Protein AF-A0A3S1GEI7-F1 (afdb_monomer_lite)

Foldseek 3Di:
DDDDWDWDWDWAADPPRDIDIDTHDTDPFDADPVGHGPPVRNVVVNVVVVVVVCVVPVVRDDPPDPVPPPCPVVVVVVVVVVVVVVVVPDD

Sequence (91 aa):
HYDCDVYPARCVRLPGNRFRLEIEDKLTLPRTGDGSVDVDAATQLLTDVVERWVREDPGQWMWFHKRWEISGRRRKRQRQTKEIGQISTKP

Secondary structure (DSSP, 8-state):
-----B--EEEEEETTTEEEEEEPPPB---B-TTSSB-HHHHHHHHHHHHHHHHHH-TTTS-TTS-TT--THHHHHHHHHHHHHHHHTT--

Structure (mmCIF, N/CA/C/O backbone):
data_AF-A0A3S1GEI7-F1
#
_entry.id   AF-A0A3S1GEI7-F1
#
loop_
_atom_site.group_PDB
_atom_site.id
_atom_site.type_symbol
_atom_site.label_atom_id
_atom_site.label_alt_id
_atom_site.label_comp_id
_atom_site.label_asym_id
_atom_site.label_entity_id
_atom_site.label_seq_id
_atom_site.pdbx_PDB_ins_code
_atom_site.Cartn_x
_atom_site.Cartn_y
_atom_site.Cartn_z
_atom_site.occupancy
_atom_site.B_iso_or_equiv
_atom_site.auth_seq_id
_atom_site.auth_comp_id
_atom_site.auth_asym_id
_atom_site.auth_atom_id
_atom_site.pdbx_PDB_model_num
ATOM 1 N N . HIS A 1 1 ? 18.368 -8.275 -10.201 1.00 64.44 1 HIS A N 1
ATOM 2 C CA . HIS A 1 1 ? 16.927 -7.969 -10.245 1.00 64.44 1 HIS A CA 1
ATOM 3 C C . HIS A 1 1 ? 16.199 -9.296 -10.121 1.00 64.44 1 HIS A C 1
ATOM 5 O O 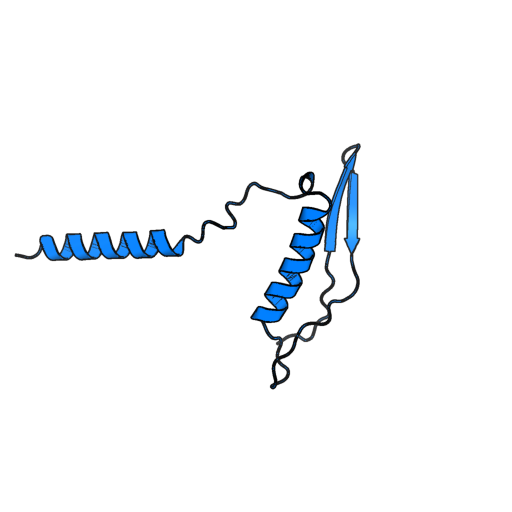. HIS A 1 1 ? 16.535 -10.193 -10.882 1.00 64.44 1 HIS A O 1
ATOM 11 N N . TYR A 1 2 ? 15.322 -9.473 -9.133 1.00 77.31 2 TYR A N 1
ATOM 12 C CA . TYR A 1 2 ? 14.571 -10.724 -8.984 1.00 77.31 2 TYR A CA 1
ATOM 13 C C . TYR A 1 2 ? 13.249 -10.586 -9.734 1.00 77.31 2 TYR A C 1
ATOM 15 O O . TYR A 1 2 ? 12.600 -9.546 -9.629 1.00 77.31 2 TYR A O 1
ATOM 23 N N . ASP A 1 3 ? 12.909 -11.588 -10.537 1.00 84.75 3 ASP A N 1
ATOM 24 C CA . ASP A 1 3 ? 11.638 -11.652 -11.251 1.00 84.75 3 ASP A CA 1
ATOM 25 C C . ASP A 1 3 ? 10.673 -12.493 -10.421 1.00 84.75 3 ASP A C 1
ATOM 27 O O . ASP A 1 3 ? 10.619 -13.715 -10.541 1.00 84.75 3 ASP A O 1
ATOM 31 N N . CYS A 1 4 ? 10.017 -11.840 -9.467 1.00 91.75 4 CYS A N 1
ATOM 32 C CA . CYS A 1 4 ? 9.080 -12.485 -8.565 1.00 91.75 4 CYS A CA 1
ATOM 33 C C . CYS A 1 4 ? 7.694 -11.869 -8.689 1.00 91.75 4 CYS A C 1
ATOM 35 O O . CYS A 1 4 ? 7.524 -10.670 -8.920 1.00 91.75 4 CYS A O 1
ATOM 37 N N . ASP A 1 5 ? 6.698 -12.723 -8.497 1.00 94.62 5 ASP A N 1
ATOM 38 C CA . ASP A 1 5 ? 5.317 -12.295 -8.428 1.00 94.62 5 ASP A CA 1
ATOM 39 C C . ASP A 1 5 ? 5.079 -11.492 -7.149 1.00 94.62 5 ASP A C 1
ATOM 41 O O . ASP A 1 5 ? 5.522 -11.867 -6.061 1.00 94.62 5 ASP A O 1
ATOM 45 N N . VAL A 1 6 ? 4.342 -10.393 -7.287 1.00 96.00 6 VAL A N 1
ATOM 46 C CA . VAL A 1 6 ? 3.960 -9.528 -6.173 1.00 96.00 6 VAL A CA 1
ATOM 47 C C . VAL A 1 6 ? 2.455 -9.609 -6.000 1.00 96.00 6 VAL A C 1
ATOM 49 O O . VAL A 1 6 ? 1.703 -9.207 -6.885 1.00 96.00 6 VAL A O 1
ATOM 52 N N . TYR A 1 7 ? 2.030 -10.117 -4.849 1.00 97.94 7 TYR A N 1
ATOM 53 C CA . TYR A 1 7 ? 0.628 -10.216 -4.460 1.00 97.94 7 TYR A CA 1
ATOM 54 C C . TYR A 1 7 ? 0.351 -9.180 -3.367 1.00 97.94 7 TYR A C 1
ATOM 56 O O . TYR A 1 7 ? 1.022 -9.211 -2.327 1.00 97.94 7 TYR A O 1
ATOM 64 N N . PRO A 1 8 ? -0.595 -8.249 -3.560 1.00 98.25 8 PRO A N 1
ATOM 65 C CA . PRO A 1 8 ? -1.006 -7.351 -2.498 1.00 98.25 8 PRO A CA 1
ATOM 66 C C . PRO A 1 8 ? -1.673 -8.147 -1.383 1.00 98.25 8 PRO A C 1
ATOM 68 O O . PRO A 1 8 ? -2.530 -8.991 -1.633 1.00 98.25 8 PRO A O 1
ATOM 71 N N . ALA A 1 9 ? -1.303 -7.857 -0.141 1.00 98.25 9 ALA A N 1
ATOM 72 C CA . ALA A 1 9 ? -1.934 -8.467 1.015 1.00 98.25 9 ALA A CA 1
ATOM 73 C C . ALA A 1 9 ? -2.237 -7.418 2.083 1.00 98.25 9 ALA A C 1
ATOM 75 O O . ALA A 1 9 ? -1.424 -6.526 2.343 1.00 98.25 9 ALA A O 1
ATOM 76 N N . ARG A 1 10 ? -3.392 -7.555 2.739 1.00 97.88 10 ARG A N 1
ATOM 77 C CA . ARG A 1 10 ? -3.786 -6.729 3.886 1.00 97.88 10 ARG A CA 1
ATOM 78 C C . ARG A 1 10 ? -4.379 -7.568 5.005 1.00 97.88 10 ARG A C 1
ATOM 80 O O . ARG A 1 10 ? -4.974 -8.617 4.781 1.00 97.88 10 ARG A O 1
ATOM 87 N N . CYS A 1 11 ? -4.249 -7.063 6.225 1.00 97.75 11 CYS A N 1
ATOM 88 C CA . CYS A 1 11 ? -4.872 -7.641 7.406 1.00 97.75 11 CYS A CA 1
ATOM 89 C C . CYS A 1 11 ? -6.013 -6.731 7.872 1.00 97.75 11 CYS A C 1
ATOM 91 O O . CYS A 1 11 ? -5.784 -5.564 8.191 1.00 97.75 11 CYS A O 1
ATOM 93 N N . VAL A 1 12 ? -7.231 -7.265 7.911 1.00 97.50 12 VAL A N 1
ATOM 94 C CA . VAL A 1 12 ? -8.444 -6.550 8.322 1.00 97.50 12 VAL A CA 1
ATOM 95 C C . VAL A 1 12 ? -8.794 -6.935 9.755 1.00 97.50 12 VAL A C 1
ATOM 97 O O . VAL A 1 12 ? -8.905 -8.124 10.076 1.00 97.50 12 VAL A O 1
ATOM 100 N N . ARG A 1 13 ? -8.984 -5.937 10.625 1.00 97.06 13 ARG A N 1
ATOM 101 C CA . ARG A 1 13 ? -9.451 -6.148 12.001 1.00 97.06 13 ARG A CA 1
ATOM 102 C C . ARG A 1 13 ? -10.944 -6.428 12.004 1.00 97.06 13 ARG A C 1
ATOM 104 O O . ARG A 1 13 ? -11.727 -5.683 11.418 1.00 97.06 13 ARG A O 1
ATOM 111 N N . LEU A 1 14 ? -11.329 -7.474 12.720 1.00 97.06 14 LEU A N 1
ATOM 112 C CA . LEU A 1 14 ? -12.709 -7.893 12.923 1.00 97.06 14 LEU A CA 1
ATOM 113 C C . LEU A 1 14 ? -13.087 -7.783 14.413 1.00 97.06 14 LEU A C 1
ATOM 115 O O . LEU A 1 14 ? -12.205 -7.806 15.281 1.00 97.06 14 LEU A O 1
ATOM 119 N N . PRO A 1 15 ? -14.390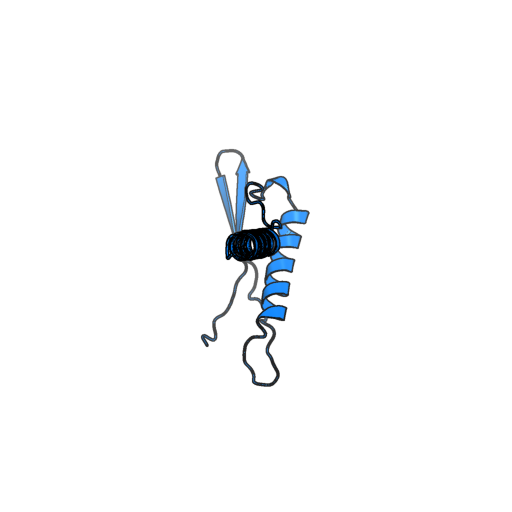 -7.712 14.742 1.00 96.62 15 PRO A N 1
ATOM 120 C CA . PRO A 1 15 ? -14.856 -7.781 16.123 1.00 96.62 15 PRO A CA 1
ATOM 121 C C . PRO A 1 15 ? -14.356 -9.031 16.860 1.00 96.62 15 PRO A C 1
ATOM 123 O O . PRO A 1 15 ? -14.090 -10.072 16.257 1.00 96.62 15 PRO A O 1
ATOM 126 N N . GLY A 1 16 ? -14.249 -8.933 18.186 1.00 97.06 16 GLY A N 1
ATOM 127 C CA . GLY A 1 16 ? -13.847 -10.063 19.027 1.00 97.06 16 GLY A CA 1
ATOM 128 C C . GLY A 1 16 ? -12.367 -10.438 18.908 1.00 97.06 16 GLY A C 1
ATOM 129 O O . GLY A 1 16 ? -12.029 -11.610 19.043 1.00 97.06 16 GLY A O 1
ATOM 130 N N . ASN A 1 17 ? -11.492 -9.459 18.646 1.00 95.88 17 ASN A N 1
ATOM 131 C CA . ASN A 1 17 ? -10.043 -9.661 18.517 1.00 95.88 17 ASN A CA 1
ATOM 132 C C . ASN A 1 17 ? -9.676 -10.688 17.427 1.00 95.88 17 ASN A C 1
ATOM 134 O O . ASN A 1 17 ? -8.814 -11.550 17.604 1.00 95.88 17 ASN A O 1
ATOM 138 N N . ARG A 1 18 ? -10.382 -10.625 16.295 1.00 98.12 18 ARG A N 1
ATOM 139 C CA . ARG A 1 18 ? -10.159 -11.489 15.135 1.00 98.12 18 ARG A CA 1
ATOM 140 C C . ARG A 1 18 ? -9.554 -10.684 13.996 1.00 98.12 18 ARG A C 1
ATOM 142 O O . ARG A 1 18 ? -9.741 -9.475 13.898 1.00 98.12 18 ARG A O 1
ATOM 149 N N . PHE A 1 19 ? -8.849 -11.381 13.116 1.00 97.94 19 PHE A N 1
ATOM 150 C CA . PHE A 1 19 ? -8.181 -10.790 11.967 1.00 97.94 19 PHE A CA 1
ATOM 151 C C . PHE A 1 19 ? -8.432 -11.655 10.738 1.00 97.94 19 PHE A C 1
ATOM 153 O O . PHE A 1 19 ? -8.467 -12.885 10.845 1.00 97.94 19 PHE A O 1
ATOM 160 N N . ARG A 1 20 ? -8.610 -11.016 9.585 1.00 97.94 20 ARG A N 1
ATOM 161 C CA . ARG A 1 20 ? -8.684 -11.682 8.283 1.00 97.94 20 ARG A CA 1
ATOM 162 C C . ARG A 1 20 ? -7.521 -11.215 7.425 1.00 97.94 20 ARG A C 1
ATOM 164 O O . ARG A 1 20 ? -7.331 -10.014 7.265 1.00 97.94 20 ARG A O 1
ATOM 171 N N . LEU A 1 21 ? -6.773 -12.166 6.878 1.00 98.31 21 LEU A N 1
ATOM 172 C CA . LEU A 1 21 ? -5.796 -11.890 5.836 1.00 98.31 21 LEU A CA 1
ATOM 173 C C . LEU A 1 21 ? -6.505 -11.964 4.486 1.00 98.31 21 LEU A C 1
ATOM 175 O O . LEU A 1 21 ? -7.157 -12.962 4.183 1.00 98.31 21 LEU A O 1
ATOM 179 N N . GLU A 1 22 ? -6.380 -10.905 3.706 1.00 97.94 22 GLU A N 1
ATOM 180 C CA . GLU A 1 22 ? -6.855 -10.839 2.330 1.00 97.94 22 GLU A CA 1
ATOM 181 C C . GLU A 1 22 ? -5.624 -10.732 1.435 1.00 97.94 22 GLU A C 1
ATOM 183 O O . GLU A 1 22 ? -4.758 -9.890 1.679 1.00 97.94 22 GLU A O 1
ATOM 188 N N . ILE A 1 23 ? -5.533 -11.620 0.448 1.00 98.31 23 ILE A N 1
ATOM 189 C CA . ILE A 1 23 ? -4.483 -11.634 -0.570 1.00 98.31 23 ILE A CA 1
ATOM 190 C C . ILE A 1 23 ? -5.199 -11.453 -1.902 1.00 98.31 23 ILE A C 1
ATOM 192 O O . ILE A 1 23 ? -6.128 -12.200 -2.206 1.00 98.31 23 ILE A O 1
ATOM 196 N N . GLU A 1 24 ? -4.803 -10.433 -2.646 1.00 97.75 24 GLU A N 1
ATOM 197 C CA . GLU A 1 24 ? -5.337 -10.144 -3.972 1.00 97.75 24 GLU A CA 1
ATOM 198 C C . GLU A 1 24 ? -4.486 -10.807 -5.053 1.00 97.75 24 GLU A C 1
ATOM 200 O O . GLU A 1 24 ? -3.397 -11.315 -4.780 1.00 97.75 24 GLU A O 1
ATOM 205 N N . ASP A 1 25 ? -4.984 -10.789 -6.288 1.00 97.94 25 ASP A N 1
ATOM 206 C CA . ASP A 1 25 ? -4.273 -11.338 -7.437 1.00 97.94 25 ASP A CA 1
ATOM 207 C C . ASP A 1 25 ? -2.912 -10.664 -7.665 1.00 97.94 25 ASP A C 1
ATOM 209 O O . ASP A 1 25 ? -2.650 -9.528 -7.256 1.00 97.94 25 ASP A O 1
ATOM 213 N N . LYS A 1 26 ? -2.039 -11.385 -8.373 1.00 97.19 26 LYS A N 1
ATOM 214 C CA . LYS A 1 26 ? -0.718 -10.905 -8.779 1.00 97.19 26 LYS A CA 1
ATOM 215 C C . LYS A 1 26 ? -0.828 -9.557 -9.496 1.00 97.19 26 LYS A C 1
ATOM 217 O O . LYS A 1 26 ? -1.522 -9.428 -10.505 1.00 97.19 26 LYS A O 1
ATOM 222 N N . LEU A 1 27 ? -0.018 -8.593 -9.067 1.00 96.56 27 LEU A N 1
ATOM 223 C CA . LEU A 1 27 ? 0.188 -7.360 -9.814 1.00 96.56 27 LEU A CA 1
ATOM 224 C C . LEU A 1 27 ? 1.028 -7.611 -11.067 1.00 96.56 27 LEU A C 1
ATOM 226 O O . LEU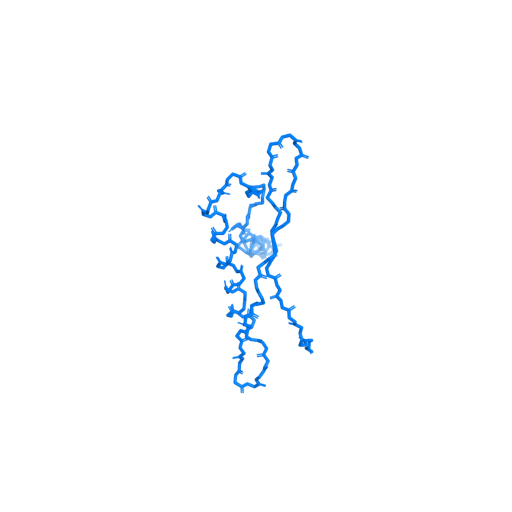 A 1 27 ? 2.093 -8.232 -11.029 1.00 96.56 27 LEU A O 1
ATOM 230 N N . THR A 1 28 ? 0.584 -7.031 -12.178 1.00 96.12 28 THR A N 1
ATOM 231 C CA . THR A 1 28 ? 1.428 -6.887 -13.364 1.00 96.12 28 THR A CA 1
ATOM 232 C C . THR A 1 28 ? 2.317 -5.666 -13.167 1.00 96.12 28 THR A C 1
ATOM 234 O O . THR A 1 28 ? 1.857 -4.533 -13.294 1.00 96.12 28 THR A O 1
ATOM 237 N N . LEU A 1 29 ? 3.582 -5.892 -12.805 1.00 95.50 29 LEU A N 1
ATOM 238 C CA . LEU A 1 29 ? 4.524 -4.802 -12.558 1.00 95.50 29 LEU A CA 1
ATOM 239 C C . LEU A 1 29 ? 4.911 -4.101 -13.870 1.00 95.50 29 LEU A C 1
ATOM 241 O O . LEU A 1 29 ? 5.365 -4.786 -14.795 1.00 95.50 29 LEU A O 1
ATOM 245 N N . PRO A 1 30 ? 4.798 -2.761 -13.943 1.00 96.00 30 PRO A N 1
ATOM 246 C CA . PRO A 1 30 ? 5.276 -1.989 -15.082 1.00 96.00 30 PRO A CA 1
ATOM 247 C C . PRO A 1 30 ? 6.768 -2.223 -15.337 1.00 96.00 30 PRO A C 1
ATOM 249 O O . PRO A 1 30 ? 7.561 -2.358 -14.400 1.00 96.00 30 PRO A O 1
ATOM 252 N N . ARG A 1 31 ? 7.148 -2.275 -16.616 1.00 94.62 31 ARG A N 1
ATOM 253 C CA . ARG A 1 31 ? 8.531 -2.468 -17.057 1.00 94.62 31 ARG A CA 1
ATOM 254 C C . ARG A 1 31 ? 8.984 -1.301 -17.926 1.00 94.62 31 ARG A C 1
ATOM 256 O O . ARG A 1 31 ? 8.199 -0.767 -18.706 1.00 94.62 31 ARG A O 1
ATOM 263 N N . THR A 1 32 ? 10.250 -0.939 -17.808 1.00 94.62 32 THR A N 1
ATOM 264 C CA . THR A 1 32 ? 10.937 0.017 -18.682 1.00 94.62 32 THR A CA 1
ATOM 265 C C . THR A 1 32 ? 11.255 -0.614 -20.042 1.00 94.62 32 THR A C 1
ATOM 267 O O . THR A 1 32 ? 11.129 -1.824 -20.240 1.00 94.62 32 THR A O 1
ATOM 270 N N . GLY A 1 33 ? 11.716 0.200 -20.999 1.00 93.69 33 GLY A N 1
ATOM 271 C CA . GLY A 1 33 ? 12.072 -0.271 -22.346 1.00 93.69 33 GLY A CA 1
ATOM 272 C C . GLY A 1 33 ? 13.217 -1.294 -22.395 1.00 93.69 33 GLY A C 1
ATOM 273 O O . GLY A 1 33 ? 13.327 -2.029 -23.370 1.00 93.69 33 GLY A O 1
ATOM 274 N N . ASP A 1 34 ? 14.042 -1.374 -21.348 1.00 93.00 34 ASP A N 1
ATOM 275 C CA . ASP A 1 34 ? 15.100 -2.382 -21.188 1.00 93.00 34 ASP A CA 1
ATOM 276 C C . ASP A 1 34 ? 14.634 -3.646 -20.432 1.00 93.00 34 ASP A C 1
ATOM 278 O O . ASP A 1 34 ? 15.432 -4.545 -20.168 1.00 93.00 34 ASP A O 1
ATOM 282 N N . GLY A 1 35 ? 13.343 -3.733 -20.087 1.00 89.88 35 GLY A N 1
ATOM 283 C CA . GLY A 1 35 ? 12.725 -4.884 -19.423 1.00 89.88 35 GLY A CA 1
ATOM 284 C C . GLY A 1 35 ? 12.907 -4.937 -17.901 1.00 89.88 35 GLY A C 1
ATOM 285 O O . GLY A 1 35 ? 12.395 -5.862 -17.256 1.00 89.88 35 GLY A O 1
ATOM 286 N N . SER A 1 36 ? 13.596 -3.965 -17.295 1.00 92.31 36 SER A N 1
ATOM 287 C CA . SER A 1 36 ? 13.649 -3.839 -15.833 1.00 92.31 36 SER A CA 1
ATOM 288 C C . SER A 1 36 ? 12.318 -3.325 -15.265 1.00 92.31 36 SER A C 1
ATOM 290 O O . SER A 1 36 ? 11.451 -2.872 -16.010 1.00 92.31 36 SER A O 1
ATOM 292 N N . VAL A 1 37 ? 12.076 -3.486 -13.958 1.00 93.81 37 VAL A N 1
ATOM 293 C CA . VAL A 1 37 ? 10.864 -2.915 -13.343 1.00 93.81 37 VAL A CA 1
ATOM 294 C C . VAL A 1 37 ? 10.990 -1.403 -13.312 1.00 93.81 37 VAL A C 1
ATOM 296 O O . VAL A 1 37 ? 11.973 -0.870 -12.801 1.00 93.81 37 VAL A O 1
ATOM 299 N N . ASP A 1 38 ? 9.964 -0.724 -13.815 1.00 95.56 38 ASP A N 1
ATOM 300 C CA . ASP A 1 38 ? 9.833 0.714 -13.640 1.00 95.56 38 ASP A CA 1
ATOM 301 C C . ASP A 1 38 ? 9.475 0.985 -12.176 1.00 95.56 38 ASP A C 1
ATOM 303 O O . ASP A 1 38 ? 8.353 0.741 -11.729 1.00 95.56 38 ASP A O 1
ATOM 307 N N . VAL A 1 39 ? 10.474 1.422 -11.410 1.00 94.50 39 VAL A N 1
ATOM 308 C CA . VAL A 1 39 ? 10.368 1.596 -9.958 1.00 94.50 39 VAL A CA 1
ATOM 309 C C . VAL A 1 39 ? 9.341 2.661 -9.596 1.00 94.50 39 VAL A C 1
ATOM 311 O O . VAL A 1 39 ? 8.583 2.465 -8.644 1.00 94.50 39 VAL A O 1
ATOM 314 N N . ASP A 1 40 ? 9.287 3.763 -10.339 1.00 96.94 40 ASP A N 1
ATOM 315 C CA . ASP A 1 40 ? 8.385 4.871 -10.032 1.00 96.94 40 ASP A CA 1
ATOM 316 C C . ASP A 1 40 ? 6.941 4.467 -10.341 1.00 96.94 40 ASP A C 1
ATOM 318 O O . ASP A 1 40 ? 6.060 4.602 -9.485 1.00 96.94 40 ASP A O 1
ATOM 322 N N . ALA A 1 41 ? 6.707 3.863 -11.510 1.00 97.12 41 ALA A N 1
ATOM 323 C CA . ALA A 1 41 ? 5.386 3.370 -11.888 1.00 97.12 41 ALA A CA 1
ATOM 324 C C . ALA A 1 41 ? 4.909 2.228 -10.973 1.00 97.12 41 ALA A C 1
ATOM 326 O O . ALA A 1 41 ? 3.747 2.205 -10.561 1.00 97.12 41 ALA A O 1
ATOM 327 N N . ALA A 1 42 ? 5.794 1.301 -10.594 1.00 96.62 42 ALA A N 1
ATOM 328 C CA . ALA A 1 42 ? 5.466 0.232 -9.652 1.00 96.62 42 ALA A CA 1
ATOM 329 C C . ALA A 1 42 ? 5.169 0.774 -8.245 1.00 96.62 42 ALA A C 1
ATOM 331 O O . ALA A 1 42 ? 4.250 0.297 -7.577 1.00 96.62 42 ALA A O 1
ATOM 332 N N . THR A 1 43 ? 5.909 1.790 -7.793 1.00 96.75 43 THR A N 1
ATOM 333 C CA . THR A 1 43 ? 5.657 2.448 -6.503 1.00 96.75 43 THR A CA 1
ATOM 334 C C . THR A 1 43 ? 4.295 3.131 -6.493 1.00 96.75 43 THR A C 1
ATOM 336 O O . THR A 1 43 ? 3.569 3.028 -5.498 1.00 96.75 43 THR A O 1
ATOM 339 N N . GLN A 1 44 ? 3.923 3.790 -7.593 1.00 98.19 44 GLN A N 1
ATOM 340 C CA . GLN A 1 44 ? 2.597 4.382 -7.737 1.00 98.19 44 GLN A CA 1
ATOM 341 C C . GLN A 1 44 ? 1.512 3.302 -7.697 1.00 98.19 44 GLN A C 1
ATOM 343 O O . GLN A 1 44 ? 0.618 3.399 -6.865 1.00 98.19 44 GLN A O 1
ATOM 348 N N . LEU A 1 45 ? 1.654 2.224 -8.478 1.00 98.19 45 LEU A N 1
ATOM 349 C CA . LEU A 1 45 ? 0.703 1.105 -8.498 1.00 98.19 45 LEU A CA 1
ATOM 350 C C . LEU A 1 45 ? 0.462 0.518 -7.097 1.00 98.19 45 LEU A C 1
ATOM 352 O O . LEU A 1 45 ? -0.676 0.298 -6.688 1.00 98.19 45 LEU A O 1
ATOM 356 N N . LEU A 1 46 ? 1.531 0.282 -6.333 1.00 97.81 46 LEU A N 1
ATOM 357 C CA . LEU A 1 46 ? 1.427 -0.216 -4.957 1.00 97.81 46 LEU A CA 1
ATOM 358 C C . LEU A 1 46 ? 0.759 0.804 -4.025 1.00 97.81 46 LEU A C 1
ATOM 360 O O . LEU A 1 46 ? 0.009 0.428 -3.123 1.00 97.81 46 LEU A O 1
ATOM 364 N N . THR A 1 47 ? 1.027 2.092 -4.235 1.00 97.62 47 THR A N 1
ATOM 365 C CA . THR A 1 47 ? 0.394 3.170 -3.469 1.00 97.62 47 THR A CA 1
ATOM 366 C C . THR A 1 47 ? -1.096 3.259 -3.778 1.00 97.62 47 THR A C 1
ATOM 368 O O . THR A 1 47 ? -1.877 3.370 -2.837 1.00 97.62 47 THR A O 1
ATOM 371 N N . ASP A 1 48 ? -1.505 3.103 -5.036 1.00 98.44 48 ASP A N 1
ATOM 372 C CA . ASP A 1 48 ? -2.909 3.113 -5.459 1.00 98.44 48 ASP A CA 1
ATOM 373 C C . ASP A 1 48 ? -3.710 1.985 -4.790 1.00 98.44 48 ASP A C 1
ATOM 375 O O . ASP A 1 48 ? -4.834 2.198 -4.330 1.00 98.44 48 ASP A O 1
ATOM 379 N N . VAL A 1 49 ? -3.113 0.794 -4.656 1.00 98.38 49 VAL A N 1
ATOM 380 C CA . VAL A 1 49 ? -3.721 -0.328 -3.920 1.00 98.38 49 VAL A CA 1
ATOM 381 C C . VAL A 1 49 ? -3.951 0.040 -2.452 1.00 98.38 49 VAL A C 1
ATOM 383 O O . VAL A 1 49 ? -5.051 -0.143 -1.927 1.00 98.38 49 VAL A O 1
ATOM 386 N N . VAL A 1 50 ? -2.940 0.612 -1.792 1.00 97.44 50 VAL A N 1
ATOM 387 C CA . VAL A 1 50 ? -3.066 1.067 -0.400 1.00 97.44 50 VAL A CA 1
ATOM 388 C C . VAL A 1 50 ? -4.109 2.178 -0.279 1.00 97.44 50 VAL A C 1
ATOM 390 O O . VAL A 1 50 ? -4.924 2.140 0.640 1.00 97.44 50 VAL A O 1
ATOM 393 N N . GLU A 1 51 ? -4.121 3.149 -1.192 1.00 98.25 51 GLU A N 1
ATOM 394 C CA . GLU A 1 51 ? -5.107 4.230 -1.202 1.00 98.25 51 GLU A CA 1
ATOM 395 C C . GLU A 1 51 ? -6.529 3.701 -1.322 1.00 98.25 51 GLU A C 1
ATOM 397 O O . GLU A 1 51 ? -7.405 4.151 -0.580 1.00 98.25 51 GLU A O 1
ATOM 402 N N . ARG A 1 52 ? -6.763 2.730 -2.210 1.00 98.31 52 ARG A N 1
ATOM 403 C CA . ARG A 1 52 ? -8.066 2.080 -2.337 1.00 98.31 52 ARG A CA 1
ATOM 404 C C . ARG A 1 52 ? -8.491 1.459 -1.009 1.00 98.31 52 ARG A C 1
ATOM 406 O O . ARG A 1 52 ? -9.573 1.776 -0.524 1.00 98.31 52 ARG A O 1
ATOM 413 N N . TRP A 1 53 ? -7.634 0.660 -0.375 1.00 98.25 53 TRP A N 1
ATOM 414 C CA . TRP A 1 53 ? -7.954 0.039 0.915 1.00 98.25 53 TRP A CA 1
ATOM 415 C C . TRP A 1 53 ? -8.221 1.061 2.026 1.00 98.25 53 TRP A C 1
ATOM 417 O O . TRP A 1 53 ? -9.127 0.870 2.835 1.00 98.25 53 TRP A O 1
ATOM 427 N N . VAL A 1 54 ? -7.458 2.156 2.064 1.00 97.69 54 VAL A N 1
ATOM 428 C CA . VAL A 1 54 ? -7.659 3.237 3.041 1.00 97.69 54 VAL A CA 1
ATOM 429 C C . VAL A 1 54 ? -8.977 3.974 2.794 1.00 97.69 54 VAL A C 1
ATOM 431 O O . VAL A 1 54 ? -9.627 4.375 3.754 1.00 97.69 54 VAL A O 1
ATOM 434 N N . ARG A 1 55 ? -9.394 4.161 1.536 1.00 98.31 55 ARG A N 1
ATOM 435 C CA . ARG A 1 55 ? -10.687 4.786 1.201 1.00 98.31 55 ARG A CA 1
ATOM 436 C C . ARG A 1 55 ? -11.873 3.864 1.488 1.00 98.31 55 ARG A C 1
ATOM 438 O O . ARG A 1 55 ? -12.930 4.373 1.845 1.00 98.31 55 ARG A O 1
ATOM 445 N N . GLU A 1 56 ? -11.701 2.550 1.342 1.00 97.75 56 GLU A N 1
ATOM 446 C CA . GLU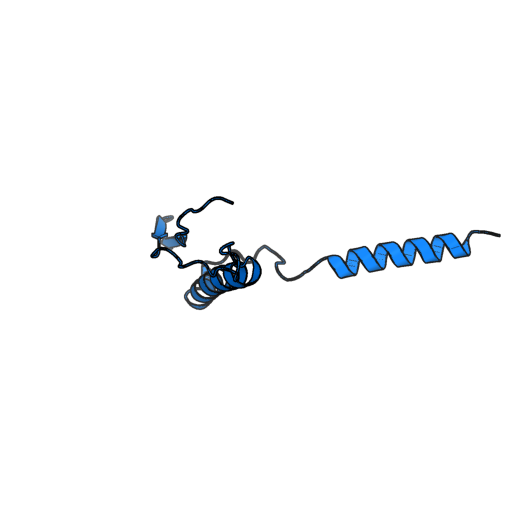 A 1 56 ? -12.722 1.542 1.661 1.00 97.75 56 GLU A CA 1
ATOM 447 C C . GLU A 1 56 ? -13.051 1.508 3.165 1.00 97.75 56 GLU A C 1
ATOM 449 O O . GLU A 1 56 ? -14.224 1.540 3.532 1.00 97.75 56 GLU A O 1
ATOM 454 N N . ASP A 1 57 ? -12.037 1.471 4.037 1.00 97.25 57 ASP A N 1
ATOM 455 C CA . ASP A 1 57 ? -12.217 1.526 5.496 1.00 97.25 57 ASP A CA 1
ATOM 456 C C . ASP A 1 57 ? -11.057 2.299 6.164 1.00 97.25 57 ASP A C 1
ATOM 458 O O . ASP A 1 57 ? -10.056 1.708 6.597 1.00 97.25 57 ASP A O 1
ATOM 462 N N . PRO A 1 58 ? -11.164 3.636 6.291 1.00 97.12 58 PRO A N 1
ATOM 463 C CA . PRO A 1 58 ? -10.094 4.463 6.852 1.00 97.12 58 PRO A CA 1
ATOM 464 C C . PRO A 1 58 ? -9.824 4.164 8.331 1.00 97.12 58 PRO A C 1
ATOM 466 O O . PRO A 1 58 ? -8.746 4.492 8.838 1.00 97.12 58 PRO A O 1
ATOM 469 N N . GLY A 1 59 ? -10.772 3.525 9.026 1.00 96.50 59 GLY A N 1
ATOM 470 C CA . GLY A 1 59 ? -10.626 3.096 10.412 1.00 96.50 59 GLY A CA 1
ATOM 471 C C . GLY A 1 59 ? -9.655 1.928 10.582 1.00 96.50 59 GLY A C 1
ATOM 472 O O . GLY A 1 59 ? -9.132 1.742 11.682 1.00 96.50 59 GLY A O 1
ATOM 473 N N . GLN A 1 60 ? -9.359 1.164 9.523 1.00 96.69 60 GLN A N 1
ATOM 474 C CA . GLN A 1 60 ? -8.387 0.058 9.559 1.00 96.69 60 GLN A CA 1
ATOM 475 C C . GLN A 1 60 ? -6.939 0.546 9.529 1.00 96.69 60 GLN A C 1
ATOM 477 O O . GLN A 1 60 ? -6.050 -0.120 10.071 1.00 96.69 60 GLN A O 1
ATOM 482 N N . TRP A 1 61 ? -6.686 1.718 8.948 1.00 95.94 61 TRP A N 1
ATOM 483 C CA . TRP A 1 61 ? -5.334 2.228 8.760 1.00 95.94 61 TRP A CA 1
ATOM 484 C C . TRP A 1 61 ? -4.704 2.741 10.063 1.00 95.94 61 TRP A C 1
ATOM 486 O O . TRP A 1 61 ? -5.356 3.346 10.913 1.00 95.94 61 TRP A O 1
ATOM 496 N N . MET A 1 62 ? -3.401 2.509 10.225 1.00 93.12 62 MET A N 1
ATOM 497 C CA . MET A 1 62 ? -2.637 2.998 11.374 1.00 93.12 62 MET A CA 1
ATOM 498 C C . MET A 1 62 ? -2.106 4.412 11.105 1.00 93.12 62 MET A C 1
ATOM 500 O O . MET A 1 62 ? -1.060 4.602 10.486 1.00 93.12 62 MET A O 1
ATOM 504 N N . TRP A 1 63 ? -2.815 5.421 11.612 1.00 93.12 63 TRP A N 1
ATOM 505 C CA . TRP A 1 63 ? -2.525 6.846 11.388 1.00 93.12 63 TRP A CA 1
ATOM 506 C C . TRP A 1 63 ? -1.371 7.428 12.227 1.00 93.12 63 TRP A C 1
ATOM 508 O O . TRP A 1 63 ? -1.138 8.633 12.202 1.00 93.12 63 TRP A O 1
ATOM 518 N N . PHE A 1 64 ? -0.619 6.604 12.963 1.00 90.94 64 PHE A N 1
ATOM 519 C CA . PHE A 1 64 ? 0.443 7.079 13.863 1.00 90.94 64 PHE A CA 1
ATOM 520 C C . PHE A 1 64 ? 1.649 7.694 13.141 1.00 90.94 64 PHE A C 1
ATOM 522 O O . PHE A 1 64 ? 2.406 8.466 13.732 1.00 90.94 64 PHE A O 1
ATOM 529 N N . HIS A 1 65 ? 1.854 7.362 11.867 1.00 88.75 65 HIS A N 1
ATOM 530 C CA . HIS A 1 65 ? 2.991 7.863 11.108 1.00 88.75 65 HIS A CA 1
ATOM 531 C C . HIS A 1 65 ? 2.692 9.221 10.475 1.00 88.75 65 HIS A C 1
ATOM 533 O O . HIS A 1 65 ? 1.732 9.385 9.724 1.00 88.75 65 HIS A O 1
ATOM 539 N N . LYS A 1 66 ? 3.611 10.172 10.664 1.00 88.00 66 LYS A N 1
ATOM 540 C CA . LYS A 1 66 ? 3.642 11.440 9.928 1.00 88.00 66 LYS A CA 1
ATOM 541 C C . LYS A 1 66 ? 4.146 11.246 8.491 1.00 88.00 66 LYS A C 1
ATOM 543 O O . LYS A 1 66 ? 5.181 11.784 8.106 1.00 88.00 66 LYS A O 1
ATOM 548 N N . ARG A 1 67 ? 3.431 10.437 7.704 1.00 87.50 67 ARG A N 1
ATOM 549 C CA . ARG A 1 67 ? 3.876 9.916 6.397 1.00 87.50 67 ARG A CA 1
ATOM 550 C C . ARG A 1 67 ? 4.299 11.007 5.406 1.00 87.50 67 ARG A C 1
ATOM 552 O O . ARG A 1 67 ? 5.226 10.797 4.636 1.00 87.50 67 ARG A O 1
ATOM 559 N N . TRP A 1 68 ? 3.656 12.171 5.466 1.00 88.62 68 TRP A N 1
ATOM 560 C CA . TRP A 1 68 ? 3.883 13.282 4.537 1.00 88.62 68 TRP A CA 1
ATOM 561 C C . TRP A 1 68 ? 4.850 14.354 5.058 1.00 88.62 68 TRP A C 1
ATOM 563 O O . TRP A 1 68 ? 5.182 15.289 4.328 1.00 88.62 68 TRP A O 1
ATOM 573 N N . GLU A 1 69 ? 5.356 14.234 6.292 1.00 85.69 69 GLU A N 1
ATOM 574 C CA . GLU A 1 69 ? 6.427 15.110 6.781 1.00 85.69 69 GLU A CA 1
ATOM 575 C C . GLU A 1 69 ? 7.776 14.679 6.178 1.00 85.69 69 GLU A C 1
ATOM 577 O O . GLU A 1 69 ? 8.623 14.056 6.823 1.00 85.69 69 GLU A O 1
ATOM 582 N N . ILE A 1 70 ? 8.005 15.038 4.912 1.00 75.88 70 ILE A N 1
ATOM 583 C CA . ILE A 1 70 ? 9.278 14.795 4.227 1.00 75.88 70 ILE A CA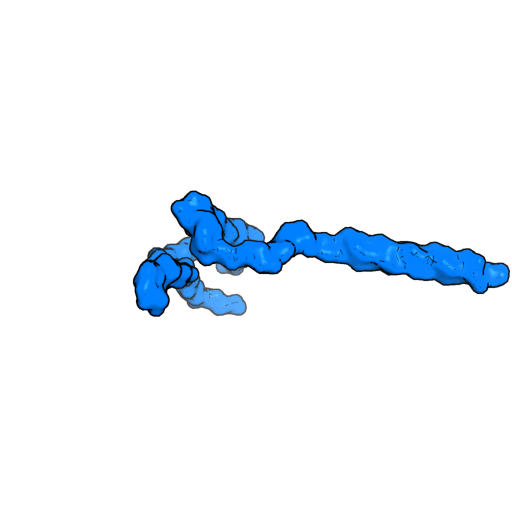 1
ATOM 584 C C . ILE A 1 70 ? 10.338 15.731 4.831 1.00 75.88 70 ILE A C 1
ATOM 586 O O . ILE A 1 70 ? 10.451 16.914 4.499 1.00 75.88 70 ILE A O 1
ATOM 590 N N . SER A 1 71 ? 11.141 15.190 5.749 1.00 64.75 71 SER A N 1
ATOM 591 C CA . SER A 1 71 ? 12.114 15.920 6.584 1.00 64.75 71 SER A CA 1
ATOM 592 C C . SER A 1 71 ? 13.267 16.615 5.829 1.00 64.75 71 SER A C 1
ATOM 594 O O . SER A 1 71 ? 14.094 17.300 6.444 1.00 64.75 71 SER A O 1
ATOM 596 N N . GLY A 1 72 ? 13.315 16.523 4.496 1.00 61.31 72 GLY A N 1
ATOM 597 C CA . GLY A 1 72 ? 14.364 17.113 3.656 1.00 61.31 72 GLY A CA 1
ATOM 598 C C . GLY A 1 72 ? 14.496 18.635 3.795 1.00 61.31 72 GLY A C 1
ATOM 599 O O . GLY A 1 72 ? 15.615 19.158 3.829 1.00 61.31 72 GLY A O 1
ATOM 600 N N . ARG A 1 73 ? 13.380 19.360 3.973 1.00 59.41 73 ARG A N 1
ATOM 601 C CA . ARG A 1 73 ? 13.403 20.823 4.186 1.00 59.41 73 ARG A CA 1
ATOM 602 C C . ARG A 1 73 ? 14.027 21.210 5.526 1.00 59.41 73 ARG A C 1
ATOM 604 O O . ARG A 1 73 ? 14.809 22.158 5.581 1.00 59.41 73 ARG A O 1
ATOM 611 N N . ARG A 1 74 ? 13.745 20.460 6.598 1.00 59.91 74 ARG A N 1
ATOM 612 C CA . ARG A 1 74 ? 14.289 20.736 7.940 1.00 59.91 74 ARG A CA 1
ATOM 613 C C . ARG A 1 74 ? 15.800 20.492 7.995 1.00 59.91 74 ARG A C 1
ATOM 615 O O . ARG A 1 74 ? 16.518 21.281 8.605 1.00 59.91 74 ARG A O 1
ATOM 622 N N . ARG A 1 75 ? 16.286 19.457 7.298 1.00 59.84 75 ARG A N 1
ATOM 623 C CA . ARG A 1 75 ? 17.713 19.096 7.238 1.00 59.84 75 ARG A CA 1
ATOM 624 C C . ARG A 1 75 ? 18.545 20.094 6.418 1.00 59.84 75 ARG A C 1
ATOM 626 O O . ARG A 1 75 ? 19.622 20.478 6.868 1.00 59.84 75 ARG A O 1
ATOM 633 N N . LYS A 1 76 ? 18.038 20.574 5.267 1.00 60.03 76 LYS A N 1
ATOM 634 C CA . LYS A 1 76 ? 18.693 21.649 4.486 1.00 60.03 76 LYS A CA 1
ATOM 635 C C . LYS A 1 76 ? 18.740 22.972 5.259 1.00 60.03 76 LYS A C 1
ATOM 637 O O . LYS A 1 76 ? 19.806 23.574 5.337 1.00 60.03 76 LYS A O 1
ATOM 642 N N . ARG A 1 77 ? 17.631 23.381 5.893 1.00 60.28 77 ARG A N 1
ATOM 643 C CA . ARG A 1 77 ? 17.569 24.634 6.670 1.00 60.28 77 ARG A CA 1
ATOM 644 C C . ARG A 1 77 ? 18.547 24.631 7.850 1.00 60.28 77 ARG A C 1
ATOM 646 O O . ARG A 1 77 ? 19.237 25.616 8.063 1.00 60.28 77 ARG A O 1
ATOM 653 N N . GLN A 1 78 ? 18.674 23.507 8.562 1.00 60.78 78 GLN A N 1
ATOM 654 C CA . GLN A 1 78 ? 19.660 23.361 9.643 1.00 60.78 78 GLN A CA 1
ATOM 655 C C . GLN A 1 78 ? 21.118 23.416 9.164 1.00 60.78 78 GLN A C 1
ATOM 657 O O . GLN A 1 78 ? 21.957 23.944 9.890 1.00 60.78 78 GLN A O 1
ATOM 662 N N . ARG A 1 79 ? 21.437 22.885 7.974 1.00 62.22 79 ARG A N 1
ATOM 663 C CA . ARG A 1 79 ? 22.783 23.016 7.386 1.00 62.22 79 ARG A CA 1
ATOM 664 C C . ARG A 1 79 ? 23.105 24.473 7.055 1.00 62.22 79 ARG A C 1
ATOM 666 O O . ARG A 1 79 ? 24.133 24.972 7.493 1.00 62.22 79 ARG A O 1
ATOM 673 N N . GLN A 1 80 ? 22.181 25.166 6.393 1.00 65.19 80 GLN A N 1
ATOM 674 C CA . GLN A 1 80 ? 22.381 26.551 5.966 1.00 65.19 80 GLN A CA 1
ATOM 675 C C . GLN A 1 80 ? 22.545 27.505 7.161 1.00 65.19 80 GLN A C 1
ATOM 677 O O . GLN A 1 80 ? 23.477 28.296 7.191 1.00 65.19 80 GLN A O 1
ATOM 682 N N . THR A 1 81 ? 21.720 27.384 8.210 1.00 68.06 81 THR A N 1
ATOM 683 C CA . THR A 1 81 ? 21.865 28.207 9.428 1.00 68.06 81 THR A CA 1
ATOM 684 C C . THR A 1 81 ? 23.202 27.979 10.148 1.00 68.06 81 THR A C 1
ATOM 686 O O . THR A 1 81 ? 23.757 28.925 10.702 1.00 68.06 81 THR A O 1
ATOM 689 N N . LYS A 1 82 ? 23.752 26.756 10.121 1.00 66.50 82 LYS A N 1
ATOM 690 C CA . LYS A 1 82 ? 25.082 26.469 10.688 1.00 66.50 82 LYS A CA 1
ATOM 691 C C . LYS A 1 82 ? 26.216 27.093 9.869 1.00 66.50 82 LYS A C 1
ATOM 693 O O . LYS A 1 82 ? 27.137 27.639 10.464 1.00 66.50 82 LYS A O 1
ATOM 698 N N . GLU A 1 83 ? 26.137 27.046 8.541 1.00 65.75 83 GLU A N 1
ATOM 699 C CA . GLU A 1 83 ? 27.141 27.645 7.648 1.00 65.75 83 GLU A CA 1
ATOM 700 C C . GLU A 1 83 ? 27.185 29.175 7.781 1.00 65.75 83 GLU A C 1
ATOM 702 O O . GLU A 1 83 ? 28.264 29.744 7.930 1.00 65.75 83 GLU A O 1
ATOM 707 N N . ILE A 1 84 ? 26.027 29.845 7.830 1.00 66.50 84 ILE A N 1
ATOM 708 C CA . ILE A 1 84 ? 25.953 31.310 7.985 1.00 66.50 84 ILE A CA 1
ATOM 709 C C . ILE A 1 84 ? 26.512 31.745 9.353 1.00 66.50 84 ILE A C 1
ATOM 711 O O . ILE A 1 84 ? 27.255 32.721 9.445 1.00 66.50 84 ILE A O 1
ATOM 715 N N . GLY A 1 85 ? 26.212 30.985 10.413 1.00 60.75 85 GLY A N 1
ATOM 716 C CA . GLY A 1 85 ? 26.7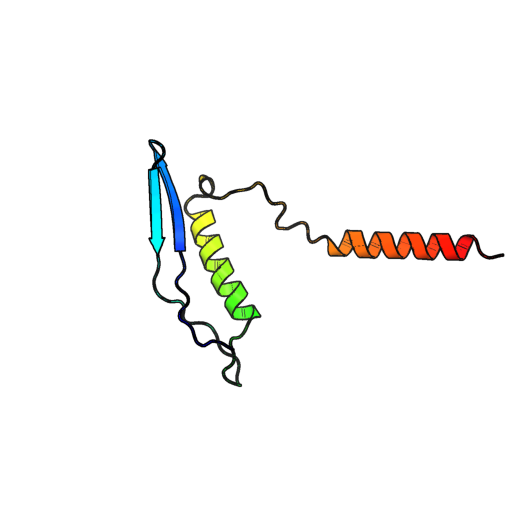59 31.230 11.750 1.00 60.75 85 GLY A CA 1
ATOM 717 C C . GLY A 1 85 ? 28.278 31.036 11.841 1.00 60.75 85 GLY A C 1
ATOM 718 O O . GLY A 1 85 ? 28.927 31.755 12.589 1.00 60.75 85 GLY A O 1
ATOM 719 N N . GLN A 1 86 ? 28.857 30.120 11.055 1.00 58.78 86 GLN A N 1
ATOM 720 C CA . GLN A 1 86 ? 30.310 29.897 10.986 1.00 58.78 86 GLN A CA 1
ATOM 721 C C . GLN A 1 86 ? 31.060 30.959 10.168 1.00 58.78 86 GLN A C 1
ATOM 723 O O . GLN A 1 86 ? 32.230 31.220 10.447 1.00 58.78 86 GLN A O 1
ATOM 728 N N . ILE A 1 87 ? 30.412 31.566 9.168 1.00 58.78 87 ILE A N 1
ATOM 729 C CA . ILE A 1 87 ? 30.984 32.669 8.376 1.00 58.78 87 ILE A CA 1
ATOM 730 C C . ILE A 1 87 ? 31.042 33.955 9.214 1.00 58.78 87 ILE A C 1
ATOM 732 O O . ILE A 1 87 ? 32.022 34.685 9.136 1.00 58.78 87 ILE A O 1
ATOM 736 N N . SER A 1 88 ? 30.046 34.191 10.074 1.00 56.50 88 SER A N 1
ATOM 737 C CA . SER A 1 88 ? 29.971 35.382 10.935 1.00 56.50 88 SER A CA 1
ATOM 738 C C . SER A 1 88 ? 30.972 35.399 12.104 1.00 56.50 88 SER A C 1
ATOM 740 O O . SER A 1 88 ? 31.095 36.427 12.764 1.00 56.50 88 SER A O 1
ATOM 742 N N . THR A 1 89 ? 31.653 34.285 12.397 1.00 56.47 89 THR A N 1
ATOM 743 C CA . THR A 1 89 ? 32.619 34.163 13.510 1.00 56.47 89 THR A CA 1
ATOM 744 C C . THR A 1 89 ? 34.076 34.048 13.058 1.00 56.47 89 THR A C 1
ATOM 746 O O . THR A 1 89 ? 34.946 33.797 13.891 1.00 56.47 89 THR A O 1
ATOM 749 N N . LYS A 1 90 ? 34.369 34.174 11.758 1.00 49.25 90 LYS A N 1
ATOM 750 C CA . LYS A 1 90 ? 35.751 34.333 11.283 1.00 49.25 90 LYS A CA 1
ATOM 751 C C . LYS A 1 90 ? 36.088 35.834 11.251 1.00 49.25 90 LYS A C 1
ATOM 753 O O . LYS A 1 90 ? 35.232 36.585 10.790 1.00 49.25 90 LYS A O 1
ATOM 758 N N . PRO A 1 91 ? 37.253 36.255 11.783 1.00 53.50 91 PRO A N 1
ATOM 759 C CA . PRO A 1 91 ? 37.664 37.659 11.790 1.00 53.50 91 PRO A CA 1
ATOM 760 C C . PRO A 1 91 ? 37.850 38.215 10.376 1.00 53.50 91 PRO A C 1
ATOM 762 O O . PRO A 1 91 ? 38.171 37.413 9.465 1.00 53.50 91 PRO A O 1
#

pLDDT: mean 86.81, std 15.33, range [49.25, 98.44]

Radius of gyration: 21.51 Å; chains: 1; bounding box: 52×50×41 Å